Protein AF-A0A4R1JLU0-F1 (afdb_monomer)

Mean predicted aligned error: 14.7 Å

Secondary structure (DSSP, 8-state):
--HHHHHHHTT--HHHHHHHTTS-HHHHHHHHHHS---HHHHHHHHHHTT--TT-PPPHHHHHHHHHHHHHHHHHHHHHHHHHHHHHHHHHHHHHHHHHHHHHHHHH--

Radius of gyration: 28.86 Å; Cα contacts (8 Å, |Δi|>4): 37; chains: 1; bounding box: 36×49×81 Å

pLDDT: mean 78.25, std 14.95, range [47.25, 97.69]

Organism: NCBI:txid412034

Nearest PDB structures (foldseek):
  2cro-assembly1_A  TM=7.682E-01  e=1.406E-01  Phage 434
  4pu8-assembly1_B  TM=7.325E-01  e=1.706E-01  Shewanella oneidensis MR-1
  1pra-assembly1_A  TM=7.452E-01  e=1.600E-01  Phage 434
  4pu8-assembly1_A  TM=7.248E-01  e=1.941E-01  Shewanella oneidensis MR-1
  4iwr-assembly1_B  TM=8.009E-01  e=3.049E-01  Enterobacter sp. RFL1396

Foldseek 3Di:
DQLVVVCVVVVHDLVNLCVLLVHDSVLSVVCNVVVDDDPVSVVSSCVSVVPDPPNDDDCVVVVVVVVVVVVVVVVVVVVVVVVVVVVVVVVVVVVVVVVVVVVVVVVVD

Structure (mmCIF, N/CA/C/O backbone):
data_AF-A0A4R1JLU0-F1
#
_entry.id   AF-A0A4R1JLU0-F1
#
loop_
_atom_site.group_PDB
_atom_site.id
_atom_site.type_symbol
_atom_site.label_atom_id
_atom_site.label_alt_id
_atom_site.label_comp_id
_atom_site.label_asym_id
_atom_site.label_entity_id
_atom_site.label_seq_id
_atom_site.pdbx_PDB_ins_code
_atom_site.Cartn_x
_atom_site.Cartn_y
_atom_site.Cartn_z
_atom_site.occupancy
_atom_site.B_iso_or_equiv
_atom_site.auth_seq_id
_atom_site.auth_comp_id
_atom_site.auth_asym_id
_atom_site.auth_atom_id
_atom_site.pdbx_PDB_model_num
ATOM 1 N N . MET A 1 1 ? 5.660 -8.783 -6.389 1.00 56.12 1 MET A N 1
ATOM 2 C CA . MET A 1 1 ? 5.792 -8.322 -7.789 1.00 56.12 1 MET A CA 1
ATOM 3 C C . MET A 1 1 ? 4.390 -8.234 -8.381 1.00 56.12 1 MET A C 1
ATOM 5 O O . MET A 1 1 ? 3.780 -9.273 -8.593 1.00 56.12 1 MET A O 1
ATOM 9 N N . ASP A 1 2 ? 3.845 -7.035 -8.613 1.00 65.00 2 ASP A N 1
ATOM 10 C CA . ASP A 1 2 ? 2.505 -6.893 -9.205 1.00 65.00 2 ASP A CA 1
ATOM 11 C C . ASP A 1 2 ? 2.507 -7.253 -10.697 1.00 65.00 2 ASP A C 1
ATOM 13 O O . ASP A 1 2 ? 2.890 -6.465 -11.566 1.00 65.00 2 ASP A O 1
ATOM 17 N N . PHE A 1 3 ? 2.052 -8.466 -11.005 1.00 71.50 3 PHE A N 1
ATOM 18 C CA . PHE A 1 3 ? 2.028 -9.030 -12.356 1.00 71.50 3 PHE A CA 1
ATOM 19 C C . PHE A 1 3 ? 1.223 -8.184 -13.360 1.00 71.50 3 PHE A C 1
ATOM 21 O O . PHE A 1 3 ? 1.602 -8.039 -14.525 1.00 71.50 3 PHE A O 1
ATOM 28 N N . ARG A 1 4 ? 0.131 -7.563 -12.895 1.00 77.69 4 ARG A N 1
ATOM 29 C CA . ARG A 1 4 ? -0.735 -6.692 -13.705 1.00 77.69 4 ARG A CA 1
ATOM 30 C C . ARG A 1 4 ? 0.008 -5.457 -14.216 1.00 77.69 4 ARG A C 1
ATOM 32 O O . ARG A 1 4 ? -0.104 -5.123 -15.394 1.00 77.69 4 ARG A O 1
ATOM 39 N N . ALA A 1 5 ? 0.747 -4.793 -13.333 1.00 72.62 5 ALA A N 1
ATOM 40 C CA . ALA A 1 5 ? 1.517 -3.592 -13.639 1.00 72.62 5 ALA A CA 1
ATOM 41 C C . ALA A 1 5 ? 2.619 -3.879 -14.665 1.00 72.62 5 ALA A C 1
ATOM 43 O O . ALA A 1 5 ? 2.731 -3.192 -15.680 1.00 72.62 5 ALA A O 1
ATOM 44 N N . TRP A 1 6 ? 3.370 -4.957 -14.439 1.00 75.69 6 TRP A N 1
ATOM 45 C CA . TRP A 1 6 ? 4.408 -5.418 -15.354 1.00 75.69 6 TRP A CA 1
ATOM 46 C C . TRP A 1 6 ? 3.849 -5.722 -16.757 1.00 75.69 6 TRP A C 1
ATOM 48 O O . TRP A 1 6 ? 4.407 -5.272 -17.761 1.00 75.69 6 TRP A O 1
ATOM 58 N N . ARG A 1 7 ? 2.699 -6.409 -16.840 1.00 81.06 7 ARG A N 1
ATOM 59 C CA . ARG A 1 7 ? 2.047 -6.723 -18.120 1.00 81.06 7 ARG A CA 1
ATOM 60 C C . ARG A 1 7 ? 1.649 -5.456 -18.882 1.00 81.06 7 ARG A C 1
ATOM 62 O O . ARG A 1 7 ? 1.864 -5.385 -20.091 1.00 81.06 7 ARG A O 1
ATOM 69 N N . ILE A 1 8 ? 1.049 -4.487 -18.186 1.00 79.81 8 ILE A N 1
ATOM 70 C CA . ILE A 1 8 ? 0.622 -3.209 -18.778 1.00 79.81 8 ILE A CA 1
ATOM 71 C C . ILE A 1 8 ? 1.832 -2.455 -19.326 1.00 79.81 8 ILE A C 1
ATOM 73 O O . ILE A 1 8 ? 1.797 -2.011 -20.468 1.00 79.81 8 ILE A O 1
ATOM 77 N N . TYR A 1 9 ? 2.914 -2.376 -18.552 1.00 76.56 9 TYR A N 1
ATOM 78 C CA . TYR A 1 9 ? 4.136 -1.693 -18.967 1.00 76.56 9 TYR A CA 1
ATOM 79 C C . TYR A 1 9 ? 4.750 -2.28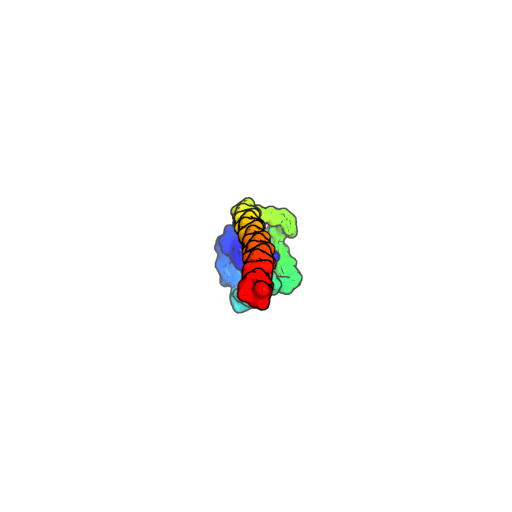8 -20.241 1.00 76.56 9 TYR A C 1
ATOM 81 O O . TYR A 1 9 ? 5.172 -1.562 -21.134 1.00 76.56 9 TYR A O 1
ATOM 89 N N . ARG A 1 10 ? 4.764 -3.618 -20.355 1.00 75.56 10 ARG A N 1
ATOM 90 C CA . ARG A 1 10 ? 5.270 -4.313 -21.545 1.00 75.56 10 ARG A CA 1
ATOM 91 C C . ARG A 1 10 ? 4.309 -4.275 -22.741 1.00 75.56 10 ARG A C 1
ATOM 93 O O . ARG A 1 10 ? 4.634 -4.838 -23.779 1.00 75.56 10 ARG A O 1
ATOM 100 N N . GLY A 1 11 ? 3.129 -3.668 -22.603 1.00 79.62 11 GLY A N 1
ATOM 101 C CA . GLY A 1 11 ? 2.143 -3.573 -23.681 1.00 79.62 11 GLY A CA 1
ATOM 102 C C . GLY A 1 11 ? 1.473 -4.902 -24.044 1.00 79.62 11 GLY A C 1
ATOM 103 O O . GLY A 1 11 ? 0.785 -4.984 -25.058 1.00 79.62 11 GLY A O 1
ATOM 104 N N . TYR A 1 12 ? 1.628 -5.952 -23.231 1.00 83.88 12 TYR A N 1
ATOM 105 C CA . TYR A 1 12 ? 1.022 -7.247 -23.530 1.00 83.88 12 TYR A CA 1
ATOM 106 C C . TYR A 1 12 ? -0.446 -7.278 -23.121 1.00 83.88 12 TYR A C 1
ATOM 108 O O . TYR A 1 12 ? -0.819 -7.003 -21.979 1.00 83.88 12 TYR A O 1
ATOM 116 N N . THR A 1 13 ? -1.318 -7.717 -24.018 1.00 87.81 13 THR A N 1
ATOM 117 C CA . THR A 1 13 ? -2.687 -8.080 -23.644 1.00 87.81 13 THR A CA 1
ATOM 118 C C . THR A 1 13 ? -2.698 -9.402 -22.872 1.00 87.81 13 THR A C 1
ATOM 120 O O . THR A 1 13 ? -1.818 -10.250 -23.025 1.00 87.81 13 THR A O 1
ATOM 123 N N . LYS A 1 14 ? -3.736 -9.637 -22.057 1.00 87.88 14 LYS A N 1
ATOM 124 C CA . LYS A 1 14 ? -3.894 -10.917 -21.335 1.00 87.88 14 LYS A CA 1
ATOM 125 C C . LYS A 1 14 ? -3.956 -12.117 -22.286 1.00 87.88 14 LYS A C 1
ATOM 127 O O . LYS A 1 14 ? -3.516 -13.198 -21.918 1.00 87.88 14 LYS A O 1
ATOM 132 N N . ARG A 1 15 ? -4.505 -11.924 -23.494 1.00 88.06 15 ARG A N 1
ATOM 133 C CA . ARG A 1 15 ? -4.587 -12.944 -24.553 1.00 88.06 15 ARG A CA 1
ATOM 134 C C . ARG A 1 15 ? -3.216 -13.276 -25.127 1.00 88.06 15 ARG A C 1
ATOM 136 O O . ARG A 1 15 ? -2.886 -14.450 -25.204 1.00 88.06 15 ARG A O 1
ATOM 143 N N . GLN A 1 16 ? -2.418 -12.263 -25.461 1.00 86.94 16 GLN A N 1
ATOM 144 C CA . GLN A 1 16 ? -1.049 -12.469 -25.944 1.00 86.94 16 GLN A CA 1
ATOM 145 C C . GLN A 1 16 ? -0.196 -13.181 -24.896 1.00 86.94 16 GLN A C 1
ATOM 147 O O . GLN A 1 16 ? 0.490 -14.141 -25.219 1.00 86.94 16 GLN A O 1
ATOM 152 N N . LEU A 1 17 ? -0.303 -12.773 -23.630 1.00 82.19 17 LEU A N 1
ATOM 153 C CA . LEU A 1 17 ? 0.443 -13.411 -22.550 1.00 82.19 17 LEU A CA 1
ATOM 154 C C . LEU A 1 17 ? 0.004 -14.865 -22.323 1.00 82.19 17 LEU A C 1
ATOM 156 O O . LEU A 1 17 ? 0.833 -15.752 -22.180 1.00 82.19 17 LEU A O 1
ATOM 160 N N . ALA A 1 18 ? -1.305 -15.120 -22.343 1.00 85.88 18 ALA A N 1
ATOM 161 C CA . ALA A 1 18 ? -1.862 -16.466 -22.247 1.00 85.88 18 ALA A CA 1
ATOM 162 C C . ALA A 1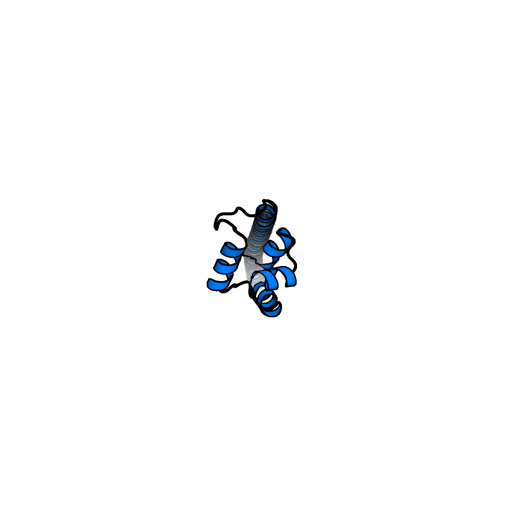 18 ? -1.374 -17.369 -23.392 1.00 85.88 18 ALA A C 1
ATOM 164 O O . ALA A 1 18 ? -0.976 -18.505 -23.147 1.00 85.88 18 ALA A O 1
ATOM 165 N N . HIS A 1 19 ? -1.339 -16.840 -24.618 1.00 85.38 19 HIS A N 1
ATOM 166 C CA . HIS A 1 19 ? -0.823 -17.541 -25.790 1.00 85.38 19 HIS A CA 1
ATOM 167 C C . HIS A 1 19 ? 0.674 -17.853 -25.659 1.00 85.38 19 HIS A C 1
ATOM 169 O O . HIS A 1 19 ? 1.073 -19.004 -25.813 1.00 85.38 19 HIS A O 1
ATOM 175 N N . LEU A 1 20 ? 1.492 -16.855 -25.306 1.00 80.06 20 LEU A N 1
ATOM 176 C CA . LEU A 1 20 ? 2.936 -17.018 -25.111 1.00 80.06 20 LEU A CA 1
ATOM 177 C C . LEU A 1 20 ? 3.248 -18.050 -24.025 1.00 80.06 20 LEU A C 1
ATOM 179 O O . LEU A 1 20 ? 4.102 -18.907 -24.216 1.00 80.06 20 LEU A O 1
ATOM 183 N N . CYS A 1 21 ? 2.517 -18.014 -22.913 1.00 77.25 21 CYS A N 1
ATOM 184 C CA . CYS A 1 21 ? 2.723 -18.923 -21.789 1.00 77.25 21 CYS A CA 1
ATOM 185 C C . CYS A 1 21 ? 1.994 -20.266 -21.934 1.00 77.25 21 CYS A C 1
ATOM 187 O O . CYS A 1 21 ? 2.084 -21.087 -21.025 1.00 77.25 21 CYS A O 1
ATOM 189 N N . LYS A 1 22 ? 1.270 -20.493 -23.041 1.00 83.00 22 LYS A N 1
ATOM 190 C CA . LYS A 1 22 ? 0.447 -21.692 -23.285 1.00 83.00 22 LYS A CA 1
ATOM 191 C C . LYS A 1 22 ? -0.521 -22.005 -22.133 1.00 83.00 22 LYS A C 1
ATOM 193 O O . LYS A 1 22 ? -0.701 -23.156 -21.745 1.00 83.00 22 LYS A O 1
ATOM 198 N N . VAL A 1 23 ? -1.157 -20.972 -21.582 1.00 84.06 23 VAL A N 1
ATOM 199 C CA . VAL A 1 23 ? -2.160 -21.085 -20.509 1.00 84.06 23 VAL A CA 1
ATOM 200 C C . VAL A 1 23 ? -3.464 -20.405 -20.899 1.00 84.06 23 VAL A C 1
ATOM 202 O O . VAL A 1 23 ? -3.540 -19.649 -21.863 1.00 84.06 23 VAL A O 1
ATOM 205 N N . SER A 1 24 ? -4.524 -20.635 -20.125 1.00 87.62 24 SER A N 1
ATOM 206 C CA . SER A 1 24 ? -5.786 -19.931 -20.341 1.00 87.62 24 SER A CA 1
ATOM 207 C C . SER A 1 24 ? -5.697 -18.459 -19.917 1.00 87.62 24 SER A C 1
ATOM 209 O O . SER A 1 24 ? -5.028 -18.088 -18.950 1.00 87.62 24 SER A O 1
ATOM 211 N N . THR A 1 25 ? -6.466 -17.595 -20.581 1.00 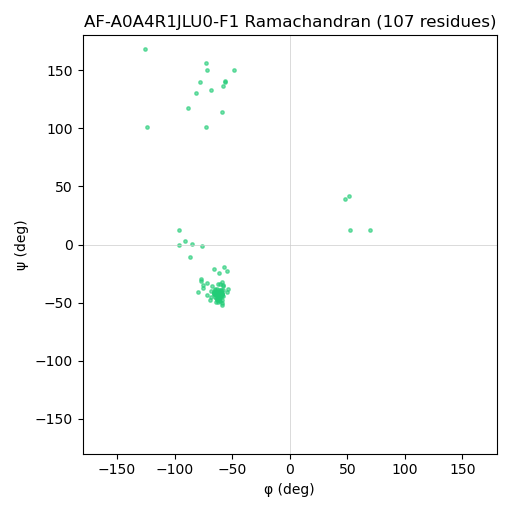87.31 25 THR A N 1
ATOM 212 C CA . THR A 1 25 ? -6.615 -16.186 -20.166 1.00 87.31 25 THR A CA 1
ATOM 213 C C . THR A 1 25 ? -7.225 -16.035 -18.770 1.00 87.31 25 THR A C 1
ATOM 215 O O . THR A 1 25 ? -6.989 -15.025 -18.102 1.00 87.31 25 THR A O 1
ATOM 218 N N . ARG A 1 26 ? -7.991 -17.036 -18.310 1.00 85.94 26 ARG A N 1
ATOM 219 C CA . ARG A 1 26 ? -8.504 -17.120 -16.936 1.00 85.94 26 ARG A CA 1
ATOM 220 C C . ARG A 1 26 ? -7.360 -17.300 -15.936 1.00 85.94 26 ARG A C 1
ATOM 222 O O . ARG A 1 26 ? -7.366 -16.616 -14.923 1.00 85.94 26 ARG A O 1
ATOM 229 N N . CYS A 1 27 ? -6.359 -18.124 -16.250 1.00 79.25 27 CYS A N 1
ATOM 230 C CA . CYS A 1 27 ? -5.167 -18.289 -15.416 1.00 79.25 27 CYS A CA 1
ATOM 231 C C . CYS A 1 27 ? -4.429 -16.951 -15.239 1.00 79.25 27 CYS A C 1
ATOM 233 O O . CYS A 1 27 ? -4.253 -16.501 -14.111 1.00 79.25 27 CYS A O 1
ATOM 235 N N . ILE A 1 28 ? -4.148 -16.239 -16.340 1.00 83.31 28 ILE A N 1
ATOM 236 C CA . ILE A 1 28 ? -3.543 -14.888 -16.324 1.00 83.31 28 ILE A CA 1
ATOM 237 C C . ILE A 1 28 ? -4.347 -13.907 -15.457 1.00 83.31 28 ILE A C 1
ATOM 239 O O . ILE A 1 28 ? -3.775 -13.124 -14.704 1.00 83.31 28 ILE A O 1
ATOM 243 N N . ARG A 1 29 ? -5.683 -13.960 -15.526 1.00 85.31 29 ARG A N 1
ATOM 244 C CA . ARG A 1 29 ? -6.567 -13.115 -14.712 1.00 85.31 29 ARG A CA 1
ATOM 245 C C . ARG A 1 29 ? -6.513 -13.465 -13.222 1.00 85.31 29 ARG A C 1
ATOM 247 O O . ARG A 1 29 ? -6.533 -12.548 -12.407 1.00 85.31 29 ARG A O 1
ATOM 254 N N . ASN A 1 30 ? -6.453 -14.749 -12.876 1.00 82.00 30 ASN A N 1
ATOM 255 C CA . ASN A 1 30 ? -6.347 -15.191 -11.486 1.00 82.00 30 ASN A CA 1
ATOM 256 C C . ASN A 1 30 ? -5.013 -14.749 -10.877 1.00 82.00 30 ASN A C 1
ATOM 258 O O . ASN A 1 30 ? -5.007 -14.204 -9.783 1.00 82.00 30 ASN A O 1
ATOM 262 N N . ILE A 1 31 ? -3.917 -14.837 -11.632 1.00 77.62 31 ILE A N 1
ATOM 263 C CA . ILE A 1 31 ? -2.594 -14.369 -11.191 1.00 77.62 31 ILE A CA 1
ATOM 264 C C . ILE A 1 31 ? -2.582 -12.857 -10.943 1.00 77.62 31 ILE A C 1
ATOM 266 O O . ILE A 1 31 ? -2.045 -12.394 -9.941 1.00 77.62 31 ILE A O 1
ATOM 270 N N . GLU A 1 32 ? -3.201 -12.070 -11.833 1.00 77.69 32 GLU A N 1
ATOM 271 C CA . GLU A 1 32 ? -3.356 -10.627 -11.611 1.00 77.69 32 GLU A CA 1
ATOM 272 C C . GLU A 1 32 ? -4.194 -10.309 -10.364 1.00 77.69 32 GLU A C 1
ATOM 274 O O . GLU A 1 32 ? -3.952 -9.287 -9.726 1.00 77.69 32 GLU A O 1
ATOM 279 N N . LYS A 1 33 ? -5.194 -11.142 -10.047 1.00 79.25 33 LYS A N 1
ATOM 280 C CA . LYS A 1 33 ? -6.116 -10.934 -8.923 1.00 79.25 33 LYS A CA 1
ATOM 281 C C . LYS A 1 33 ? -5.501 -11.347 -7.587 1.00 79.25 33 LYS A C 1
ATOM 283 O O . LYS A 1 33 ? -5.693 -10.658 -6.596 1.00 79.25 33 LYS A O 1
ATOM 288 N N . GLU A 1 34 ? -4.786 -12.463 -7.566 1.00 74.50 34 GLU A N 1
ATOM 289 C CA . GLU A 1 34 ? -4.211 -13.048 -6.352 1.00 74.50 34 GLU A CA 1
ATOM 290 C C . GLU A 1 34 ? -2.830 -12.475 -6.019 1.00 74.50 34 GLU A C 1
ATOM 292 O O . GLU A 1 34 ? -2.304 -12.751 -4.945 1.00 74.50 34 GLU A O 1
ATOM 297 N N . GLN A 1 35 ? -2.222 -11.705 -6.936 1.00 63.50 35 GLN A N 1
ATOM 298 C CA . GLN A 1 35 ? -0.857 -11.160 -6.826 1.00 63.50 35 GLN A CA 1
ATOM 299 C C . GLN A 1 35 ? 0.219 -12.220 -6.506 1.00 63.50 35 GLN A C 1
ATOM 301 O O . GLN A 1 35 ? 1.364 -11.890 -6.193 1.00 63.50 35 GLN A O 1
ATOM 306 N N . LYS A 1 36 ? -0.132 -13.504 -6.626 1.00 60.12 36 LYS A N 1
ATOM 307 C CA . LYS A 1 36 ? 0.718 -14.670 -6.418 1.00 60.12 36 LYS A CA 1
ATOM 308 C C . LYS A 1 36 ? 0.674 -15.503 -7.689 1.00 60.12 36 LYS A C 1
ATOM 310 O O . LYS A 1 36 ? -0.287 -16.214 -7.960 1.00 60.12 36 LYS A O 1
ATOM 315 N N . ALA A 1 37 ? 1.718 -15.386 -8.499 1.00 59.41 37 ALA A N 1
ATOM 316 C CA . ALA A 1 37 ? 1.981 -16.371 -9.534 1.00 59.41 37 ALA A CA 1
ATOM 317 C C . ALA A 1 37 ? 2.612 -17.603 -8.871 1.00 59.41 37 ALA A C 1
ATOM 319 O O . ALA A 1 37 ? 3.461 -17.464 -7.991 1.00 59.41 37 ALA A O 1
ATOM 320 N N . SER A 1 38 ? 2.226 -18.808 -9.299 1.00 60.72 38 SER A N 1
ATOM 321 C CA . SER A 1 38 ? 3.008 -20.004 -8.969 1.00 60.72 38 SER A CA 1
ATOM 322 C C . SER A 1 38 ? 4.449 -19.812 -9.463 1.00 60.72 38 SER A C 1
ATOM 324 O O . SER A 1 38 ? 4.665 -19.254 -10.548 1.00 60.72 38 SER A O 1
ATOM 326 N N . ALA A 1 39 ? 5.432 -20.256 -8.676 1.00 59.12 39 ALA A N 1
ATOM 327 C CA . ALA A 1 39 ? 6.850 -20.133 -9.013 1.00 59.12 39 ALA A CA 1
ATOM 328 C C . ALA A 1 39 ? 7.154 -20.715 -10.408 1.00 59.12 39 ALA A C 1
ATOM 330 O O . ALA A 1 39 ? 7.856 -20.088 -11.193 1.00 59.12 39 ALA A O 1
ATOM 331 N N . ASP A 1 40 ? 6.513 -21.831 -10.771 1.00 63.94 40 ASP A N 1
ATOM 332 C CA . ASP A 1 40 ? 6.666 -22.489 -12.077 1.00 63.94 40 ASP A CA 1
ATOM 333 C C . ASP A 1 40 ? 6.205 -21.611 -13.258 1.00 63.94 40 ASP A C 1
ATOM 335 O O . ASP A 1 40 ? 6.844 -21.547 -14.310 1.00 63.94 40 ASP A O 1
ATOM 339 N N . LEU A 1 41 ? 5.116 -20.860 -13.080 1.00 64.38 41 LEU A N 1
ATOM 340 C CA . LEU A 1 41 ? 4.596 -19.986 -14.129 1.00 64.38 41 LEU A CA 1
ATOM 341 C C . LEU A 1 41 ? 5.445 -18.725 -14.285 1.00 64.38 41 LEU A C 1
ATOM 343 O O . LEU A 1 41 ? 5.673 -18.252 -15.396 1.00 64.38 41 LEU A O 1
ATOM 347 N N . THR A 1 42 ? 5.931 -18.212 -13.162 1.00 64.06 42 THR A N 1
ATOM 348 C CA . THR A 1 42 ? 6.860 -17.087 -13.112 1.00 64.06 42 THR A CA 1
ATOM 349 C C . THR A 1 42 ? 8.124 -17.437 -13.896 1.00 64.06 42 THR A C 1
ATOM 351 O O . THR A 1 42 ? 8.464 -16.741 -14.849 1.00 64.06 42 THR A O 1
ATOM 354 N N . THR A 1 43 ? 8.740 -18.585 -13.608 1.00 63.34 43 THR A N 1
ATOM 355 C CA . THR A 1 43 ? 9.922 -19.094 -14.322 1.00 63.34 43 THR A CA 1
ATOM 356 C C . THR A 1 43 ? 9.662 -19.297 -15.817 1.00 63.34 43 THR A C 1
ATOM 358 O O . THR A 1 43 ? 10.469 -18.872 -16.644 1.00 63.34 43 THR A O 1
ATOM 361 N N . LYS A 1 44 ? 8.503 -19.856 -16.198 1.00 65.12 44 LYS A N 1
ATOM 362 C CA . LYS A 1 44 ? 8.108 -19.983 -17.613 1.00 65.12 44 LYS A CA 1
ATOM 363 C C . LYS A 1 44 ? 7.987 -18.623 -18.299 1.00 65.12 44 LYS A C 1
ATOM 365 O O . LYS A 1 44 ? 8.533 -18.449 -19.382 1.00 65.12 44 LYS A O 1
ATOM 370 N N . LEU A 1 45 ? 7.351 -17.642 -17.662 1.00 66.69 45 LEU A N 1
ATOM 371 C CA . LEU A 1 45 ? 7.250 -16.270 -18.170 1.00 66.69 45 LEU A CA 1
ATOM 372 C C . LEU A 1 45 ? 8.622 -15.628 -18.381 1.00 66.69 45 LEU A C 1
ATOM 374 O O . LEU A 1 45 ? 8.869 -15.084 -19.453 1.00 66.69 45 LEU A O 1
ATOM 378 N N . TYR A 1 46 ? 9.517 -15.729 -17.397 1.00 63.78 46 TYR A N 1
ATOM 379 C CA . TYR A 1 46 ? 10.875 -15.190 -17.499 1.00 63.78 46 TYR A CA 1
ATOM 380 C C . TYR A 1 46 ? 11.681 -15.862 -18.618 1.00 63.78 46 TYR A C 1
ATOM 382 O O . TYR A 1 46 ? 12.346 -15.166 -19.385 1.00 63.78 46 TYR A O 1
ATOM 390 N N . SER A 1 47 ? 11.558 -17.186 -18.770 1.00 66.12 47 SER A N 1
ATOM 391 C CA . SER A 1 47 ? 12.255 -17.945 -19.819 1.00 66.12 47 SER A CA 1
ATOM 392 C C . SER A 1 47 ? 11.754 -17.627 -21.234 1.00 66.12 47 SER A C 1
ATOM 394 O O . SER A 1 47 ? 12.558 -17.384 -22.129 1.00 66.12 47 SER A O 1
ATOM 396 N N . ILE A 1 48 ? 10.433 -17.557 -21.434 1.00 66.12 48 ILE A N 1
ATOM 397 C CA . ILE A 1 48 ? 9.805 -17.333 -22.747 1.00 66.12 48 ILE A CA 1
ATOM 398 C C . ILE A 1 48 ? 10.010 -15.893 -23.216 1.00 66.12 48 ILE A C 1
ATOM 400 O O . ILE A 1 48 ? 10.134 -15.635 -24.409 1.00 66.12 48 ILE A O 1
ATOM 404 N N . LEU A 1 49 ? 10.040 -14.948 -22.280 1.00 64.88 49 LEU A N 1
ATOM 405 C CA . LEU A 1 49 ? 10.209 -13.532 -22.586 1.00 64.88 49 LEU A CA 1
ATOM 406 C C . LEU A 1 49 ? 11.680 -13.094 -22.576 1.00 64.88 49 LEU A C 1
ATOM 408 O O . LEU A 1 49 ? 11.942 -11.903 -22.742 1.00 64.88 49 LEU A O 1
ATOM 412 N N . SER A 1 50 ? 12.615 -14.031 -22.359 1.00 61.28 50 SER A N 1
ATOM 413 C CA . SER A 1 50 ? 14.060 -13.779 -22.241 1.00 61.28 50 SER A CA 1
ATOM 414 C C . SER A 1 50 ? 14.374 -12.614 -21.296 1.00 61.28 50 SER A C 1
ATOM 416 O O . SER A 1 50 ? 15.225 -11.771 -21.569 1.00 61.28 50 SER A O 1
ATOM 418 N N . ILE A 1 51 ? 13.633 -12.528 -20.190 1.00 57.41 51 ILE A N 1
ATOM 419 C CA . ILE A 1 51 ? 13.795 -11.454 -19.215 1.00 57.41 51 ILE A CA 1
ATOM 420 C C . ILE A 1 51 ? 14.862 -11.917 -18.228 1.00 57.41 51 ILE A C 1
ATOM 422 O O . ILE A 1 51 ? 14.627 -12.916 -17.543 1.00 57.41 51 ILE A O 1
ATOM 426 N N . PRO A 1 52 ? 16.011 -11.224 -18.113 1.00 51.94 52 PRO A N 1
ATOM 427 C CA . PRO A 1 52 ? 16.947 -11.530 -17.048 1.00 51.94 52 PRO A CA 1
ATOM 428 C C . PRO A 1 52 ? 16.217 -11.361 -15.708 1.00 51.94 52 PRO A C 1
ATOM 430 O O . PRO A 1 52 ? 15.469 -10.390 -15.556 1.00 51.94 52 PRO A O 1
ATOM 433 N N . PRO A 1 53 ? 16.389 -12.282 -14.746 1.00 51.66 53 PRO A N 1
ATOM 434 C CA . PRO A 1 53 ? 15.718 -12.214 -13.443 1.00 51.66 53 PRO A CA 1
ATOM 435 C C . PRO A 1 53 ? 15.970 -10.878 -12.721 1.00 51.66 53 PRO A C 1
ATOM 437 O O . PRO A 1 53 ? 15.121 -10.427 -11.956 1.00 51.66 53 PRO A O 1
ATOM 440 N N . ASP A 1 54 ? 17.065 -10.198 -13.075 1.00 54.56 54 ASP A N 1
ATOM 441 C CA . ASP A 1 54 ? 17.473 -8.886 -12.571 1.00 54.56 54 ASP A CA 1
ATOM 442 C C . ASP A 1 54 ? 17.070 -7.697 -13.465 1.00 54.56 54 ASP A C 1
ATOM 444 O O . ASP A 1 54 ? 17.565 -6.586 -13.277 1.00 54.56 54 ASP A O 1
ATOM 448 N N . SER A 1 55 ? 16.192 -7.886 -14.461 1.00 52.50 55 SER A N 1
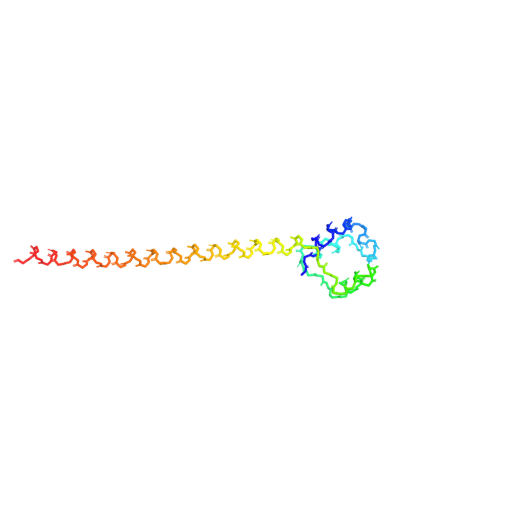ATOM 449 C CA . SER A 1 55 ? 15.751 -6.800 -15.348 1.00 52.50 55 SER A CA 1
ATOM 450 C C . SER A 1 55 ? 15.105 -5.678 -14.521 1.00 52.50 55 SER A C 1
ATOM 452 O O . SER A 1 55 ? 14.046 -5.895 -13.918 1.00 52.50 55 SER A O 1
ATOM 454 N N . PRO A 1 56 ? 15.713 -4.476 -14.467 1.00 49.75 56 PRO A N 1
ATOM 455 C CA . PRO A 1 56 ? 15.230 -3.420 -13.602 1.00 49.75 56 PRO A CA 1
ATOM 456 C C . PRO A 1 56 ? 13.879 -2.920 -14.108 1.00 49.75 56 PRO A C 1
ATOM 458 O O . PRO A 1 56 ? 13.677 -2.655 -15.294 1.00 49.75 56 PRO A O 1
ATOM 461 N N . TYR A 1 57 ? 12.947 -2.788 -13.171 1.00 54.81 57 TYR A N 1
ATOM 462 C CA . TYR A 1 57 ? 11.674 -2.113 -13.377 1.00 54.81 57 TYR A CA 1
ATOM 463 C C . TYR A 1 57 ? 11.864 -0.742 -14.046 1.00 54.81 57 TYR A C 1
ATOM 465 O O . TYR A 1 57 ? 12.854 -0.059 -13.766 1.00 54.81 57 TYR A O 1
ATOM 473 N N . PRO A 1 58 ? 10.890 -0.263 -14.841 1.00 50.72 58 PRO A N 1
ATOM 474 C CA . PRO A 1 58 ? 10.881 1.134 -15.243 1.00 50.72 58 PRO A CA 1
ATOM 475 C C . PRO A 1 58 ? 10.902 2.049 -14.008 1.00 50.72 58 PRO A C 1
ATOM 477 O O . PRO A 1 58 ? 10.186 1.788 -13.033 1.00 50.72 58 PRO A O 1
ATOM 480 N N . PRO A 1 59 ? 11.659 3.159 -14.049 1.00 52.59 59 PRO A N 1
ATOM 481 C CA . PRO A 1 59 ? 11.821 4.076 -12.916 1.00 52.59 59 PRO A CA 1
ATOM 482 C C . PRO A 1 59 ? 10.495 4.656 -12.388 1.00 52.59 59 PRO A C 1
ATOM 484 O O . PRO A 1 59 ? 10.427 5.077 -11.235 1.00 52.59 59 PRO A O 1
ATOM 487 N N . ALA A 1 60 ? 9.421 4.616 -13.184 1.00 47.25 60 ALA A N 1
ATOM 488 C CA . ALA A 1 60 ? 8.089 5.097 -12.816 1.00 47.25 60 ALA A CA 1
ATOM 489 C C . ALA A 1 60 ? 7.500 4.420 -11.558 1.00 47.25 60 ALA A C 1
ATOM 491 O O . ALA A 1 60 ? 6.885 5.099 -10.740 1.00 47.25 60 ALA A O 1
ATOM 492 N N . PHE A 1 61 ? 7.762 3.126 -11.328 1.00 50.97 61 PHE A N 1
ATOM 493 C CA . PHE A 1 61 ? 7.253 2.412 -10.144 1.00 50.97 61 PHE A CA 1
ATOM 494 C C . PHE A 1 61 ? 8.028 2.724 -8.865 1.00 50.97 61 PHE A C 1
ATOM 496 O O . PHE A 1 61 ? 7.435 2.772 -7.788 1.00 50.97 61 PHE A O 1
ATOM 503 N N . ARG A 1 62 ? 9.338 3.003 -8.968 1.00 55.91 62 ARG A N 1
ATOM 504 C CA . ARG A 1 62 ? 10.105 3.512 -7.818 1.00 55.91 62 ARG A CA 1
ATOM 505 C C . ARG A 1 62 ? 9.527 4.838 -7.338 1.00 55.91 62 ARG A C 1
ATOM 507 O O . ARG A 1 62 ? 9.500 5.076 -6.139 1.00 55.91 62 ARG A O 1
ATOM 514 N N . ASN A 1 63 ? 9.017 5.660 -8.251 1.00 54.91 63 ASN A N 1
ATOM 515 C CA . ASN A 1 63 ? 8.404 6.939 -7.907 1.00 54.91 63 ASN A CA 1
ATOM 516 C C . ASN A 1 63 ? 7.005 6.779 -7.300 1.00 54.91 63 ASN A C 1
ATOM 518 O O . ASN A 1 63 ? 6.671 7.527 -6.387 1.00 54.91 63 ASN A O 1
ATOM 522 N N . GLU A 1 64 ? 6.213 5.797 -7.736 1.00 56.56 64 GLU A N 1
ATOM 523 C CA . GLU A 1 64 ? 4.908 5.505 -7.124 1.00 56.56 64 GLU A CA 1
ATOM 524 C C . GLU A 1 64 ? 5.037 4.852 -5.745 1.00 56.56 64 GLU A C 1
ATOM 526 O O . GLU A 1 64 ? 4.364 5.285 -4.814 1.00 56.56 64 GLU A O 1
ATOM 531 N N . GLN A 1 65 ? 5.944 3.886 -5.564 1.00 62.44 65 GLN A N 1
ATOM 532 C CA . GLN A 1 65 ? 6.227 3.323 -4.238 1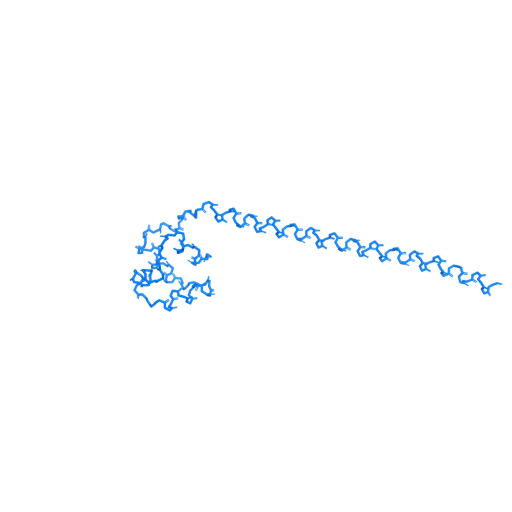.00 62.44 65 GLN A CA 1
ATOM 533 C C . GLN A 1 65 ? 6.848 4.352 -3.294 1.00 62.44 65 GLN A C 1
ATOM 535 O O . GLN A 1 65 ? 6.503 4.382 -2.115 1.00 62.44 65 GLN A O 1
ATOM 540 N N . LYS A 1 66 ? 7.738 5.219 -3.793 1.00 69.69 66 LYS A N 1
ATOM 541 C CA . LYS A 1 66 ? 8.294 6.318 -2.998 1.00 69.69 66 LYS A CA 1
ATOM 542 C C . LYS A 1 66 ? 7.199 7.304 -2.595 1.00 69.69 66 LYS A C 1
ATOM 544 O O . LYS A 1 66 ? 7.072 7.582 -1.413 1.00 69.69 66 LYS A O 1
ATOM 549 N N . ARG A 1 67 ? 6.331 7.709 -3.531 1.00 65.38 67 ARG A N 1
ATOM 550 C CA . ARG A 1 67 ? 5.157 8.543 -3.225 1.00 65.38 67 ARG A CA 1
ATOM 551 C C . ARG A 1 67 ? 4.223 7.888 -2.217 1.00 65.38 67 ARG A C 1
ATOM 553 O O . ARG A 1 67 ? 3.765 8.573 -1.315 1.00 65.38 67 ARG A O 1
ATOM 560 N N . GLN A 1 68 ? 3.943 6.591 -2.342 1.00 72.12 68 GLN A N 1
ATOM 561 C CA . GLN A 1 68 ? 3.122 5.888 -1.359 1.00 72.12 68 GLN A CA 1
ATOM 562 C C . GLN A 1 6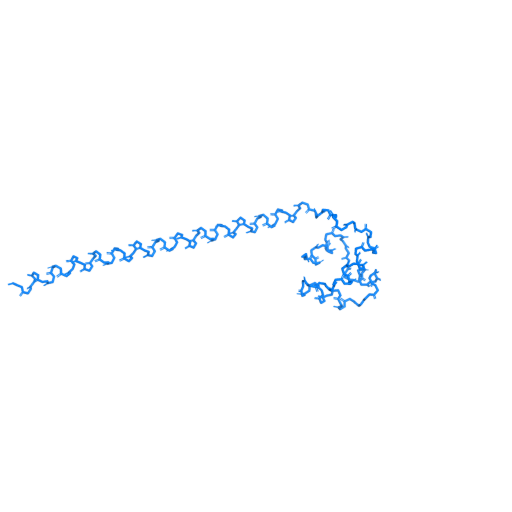8 ? 3.789 5.899 0.013 1.00 72.12 68 GLN A C 1
ATOM 564 O O . GLN A 1 68 ? 3.144 6.331 0.953 1.00 72.12 68 GLN A O 1
ATOM 569 N N . ASN A 1 69 ? 5.072 5.541 0.122 1.00 76.88 69 ASN A N 1
ATOM 570 C CA . ASN A 1 69 ? 5.813 5.610 1.386 1.00 76.88 69 ASN A CA 1
ATOM 571 C C . ASN A 1 69 ? 5.837 7.018 1.993 1.00 76.88 69 ASN A C 1
ATOM 573 O O . ASN A 1 69 ? 5.720 7.156 3.210 1.00 76.88 69 ASN A O 1
ATOM 577 N N . ASP A 1 70 ? 5.967 8.055 1.168 1.00 79.69 70 ASP A N 1
ATOM 578 C CA . ASP A 1 70 ? 5.933 9.445 1.622 1.00 79.69 70 ASP A CA 1
ATOM 579 C C . ASP A 1 70 ? 4.537 9.807 2.165 1.00 79.69 70 ASP A C 1
ATOM 581 O O . ASP A 1 70 ? 4.427 10.398 3.238 1.00 79.69 70 ASP A O 1
ATOM 585 N N . VAL A 1 71 ? 3.460 9.371 1.499 1.00 75.69 71 VAL A N 1
ATOM 586 C CA . VAL A 1 71 ? 2.076 9.546 1.978 1.00 75.69 71 VAL A CA 1
ATOM 587 C C . VAL A 1 71 ? 1.821 8.763 3.271 1.00 75.69 71 VAL A C 1
ATOM 589 O O . VAL A 1 71 ? 1.205 9.305 4.190 1.00 75.69 71 VAL A O 1
ATOM 592 N N . THR A 1 72 ? 2.312 7.525 3.400 1.00 82.44 72 THR A N 1
ATOM 593 C CA . THR A 1 72 ? 2.153 6.739 4.634 1.00 82.44 72 THR A CA 1
ATOM 594 C C . THR A 1 72 ? 2.882 7.389 5.805 1.00 82.44 72 THR A C 1
ATOM 596 O O . THR A 1 72 ? 2.299 7.503 6.879 1.00 82.44 72 THR A O 1
ATOM 599 N N . LYS A 1 73 ? 4.108 7.890 5.592 1.00 85.25 73 LYS A N 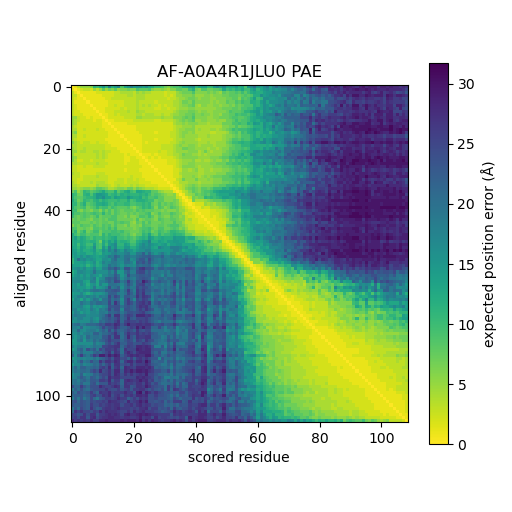1
ATOM 600 C CA . LYS A 1 73 ? 4.868 8.630 6.613 1.00 85.25 73 LYS A CA 1
ATOM 601 C C . LYS A 1 73 ? 4.140 9.892 7.069 1.00 85.25 73 LYS A C 1
ATOM 603 O O . LYS A 1 73 ? 4.090 10.168 8.263 1.00 85.25 73 LYS A O 1
ATOM 608 N N . ILE A 1 74 ? 3.537 10.638 6.143 1.00 83.44 74 ILE A N 1
ATOM 609 C CA . ILE A 1 74 ? 2.729 11.821 6.481 1.00 83.44 74 ILE A CA 1
ATOM 610 C C . ILE A 1 74 ? 1.519 11.425 7.339 1.00 83.44 74 ILE A C 1
ATOM 612 O O . ILE A 1 74 ? 1.223 12.084 8.337 1.00 83.44 74 ILE A O 1
ATOM 616 N N . ASN A 1 75 ? 0.840 10.330 6.992 1.00 87.00 75 ASN A N 1
ATOM 617 C CA . ASN A 1 75 ? -0.324 9.863 7.744 1.00 87.00 75 ASN A CA 1
ATOM 618 C C . ASN A 1 75 ? 0.060 9.360 9.152 1.00 87.00 75 ASN A C 1
ATOM 620 O O . ASN A 1 75 ? -0.654 9.601 10.126 1.00 87.00 75 ASN A O 1
ATOM 624 N N . GLU A 1 76 ? 1.227 8.725 9.280 1.00 88.56 76 GLU A N 1
ATOM 625 C CA . GLU A 1 76 ? 1.797 8.294 10.558 1.00 88.56 76 GLU A CA 1
ATOM 626 C C . GLU A 1 76 ? 2.145 9.490 11.466 1.00 88.56 76 GLU A C 1
ATOM 628 O O . GLU A 1 76 ? 1.800 9.486 12.651 1.00 88.56 76 GLU A O 1
ATOM 633 N N . ILE A 1 77 ? 2.714 10.564 10.901 1.00 91.38 77 ILE A N 1
ATOM 634 C CA . ILE A 1 77 ? 2.979 11.825 11.618 1.00 91.38 77 ILE A CA 1
ATOM 635 C C . ILE A 1 77 ? 1.672 12.470 12.108 1.00 91.38 77 ILE A C 1
ATOM 637 O O . ILE A 1 77 ? 1.586 12.898 13.261 1.00 91.38 77 ILE A O 1
ATOM 641 N N . GLY A 1 78 ? 0.628 12.501 11.272 1.00 87.50 78 GLY A N 1
ATOM 642 C CA . GLY A 1 78 ? -0.682 13.041 11.655 1.00 87.50 78 GLY A CA 1
ATOM 643 C C . GLY A 1 78 ? -1.337 12.259 12.801 1.00 87.50 78 GLY A C 1
ATOM 644 O O . GLY A 1 78 ? -1.866 12.848 13.749 1.00 87.50 78 GLY A O 1
ATOM 645 N N . HIS A 1 79 ? -1.250 10.927 12.765 1.00 92.06 79 HIS A N 1
ATOM 646 C CA . HIS A 1 79 ? -1.744 10.074 13.845 1.00 92.06 79 HIS A CA 1
ATOM 647 C C . HIS A 1 79 ? -0.968 10.287 15.158 1.00 92.06 79 HIS A C 1
ATOM 649 O O . HIS A 1 79 ? -1.566 10.325 16.238 1.00 92.06 79 HIS A O 1
ATOM 655 N N . TRP A 1 80 ? 0.352 10.480 15.083 1.00 93.88 80 TRP A N 1
ATOM 656 C CA . TRP A 1 80 ? 1.181 10.802 16.247 1.00 93.88 80 TRP A CA 1
ATOM 657 C C . TRP A 1 80 ? 0.807 12.154 16.875 1.00 93.88 80 TRP A C 1
ATOM 659 O O . TRP A 1 80 ? 0.611 12.229 18.090 1.00 93.88 80 TRP A O 1
ATOM 669 N N . PHE A 1 81 ? 0.589 13.193 16.061 1.00 94.75 81 PHE A N 1
ATOM 670 C CA . PHE A 1 81 ? 0.154 14.508 16.548 1.00 94.75 81 PHE A CA 1
ATOM 671 C C . PHE A 1 81 ? -1.190 14.436 17.289 1.00 94.75 81 PHE A C 1
ATOM 673 O O . PHE A 1 81 ? -1.366 15.040 18.349 1.00 94.75 81 PHE A O 1
ATOM 680 N N . ARG A 1 82 ? -2.126 13.620 16.787 1.00 94.12 82 ARG A N 1
ATOM 681 C CA . ARG A 1 82 ? -3.428 13.412 17.433 1.00 94.12 82 ARG A CA 1
ATOM 682 C C . ARG A 1 82 ? -3.294 12.802 18.832 1.00 94.12 82 ARG A C 1
ATOM 684 O O . ARG A 1 82 ? -3.997 13.223 19.746 1.00 94.12 82 ARG A O 1
ATOM 691 N N . ARG A 1 83 ? -2.367 11.854 19.024 1.00 93.56 83 ARG A N 1
ATOM 692 C CA . ARG A 1 83 ? -2.081 11.267 20.347 1.00 93.56 83 ARG A CA 1
ATOM 693 C C . ARG A 1 83 ? -1.561 12.307 21.341 1.00 93.56 83 ARG A C 1
ATOM 695 O O . ARG A 1 83 ? -2.010 12.306 22.484 1.00 93.56 83 ARG A O 1
ATOM 702 N N . ILE A 1 84 ? -0.681 13.212 20.911 1.00 95.19 84 ILE A N 1
ATOM 703 C CA . ILE A 1 84 ? -0.174 14.293 21.775 1.00 95.19 84 ILE A CA 1
ATOM 704 C C . ILE A 1 84 ? -1.290 15.266 22.159 1.00 95.19 84 ILE A C 1
ATOM 706 O O . ILE A 1 84 ? -1.400 15.637 23.326 1.00 95.19 84 ILE A O 1
ATOM 710 N N . ALA A 1 85 ? -2.149 15.641 21.208 1.00 95.75 85 ALA A N 1
ATOM 711 C CA . ALA A 1 85 ? -3.269 16.539 21.478 1.00 95.75 85 ALA A CA 1
ATOM 712 C C . ALA A 1 85 ? -4.237 15.956 22.523 1.00 95.75 85 ALA A C 1
ATOM 714 O O . ALA A 1 85 ? -4.613 16.651 23.467 1.00 95.75 85 ALA A O 1
ATOM 715 N N . TYR A 1 86 ? -4.587 14.668 22.412 1.00 97.69 86 TYR A N 1
ATOM 716 C CA . TYR A 1 86 ? -5.407 14.000 23.429 1.00 97.69 86 TYR A CA 1
ATOM 717 C C . TYR A 1 86 ? -4.741 14.008 24.806 1.00 97.69 86 TYR A C 1
ATOM 719 O O . TYR A 1 86 ? -5.415 14.243 25.806 1.00 97.69 86 TYR A O 1
ATOM 727 N N . LEU A 1 87 ? -3.423 13.815 24.863 1.00 96.44 87 LEU A N 1
ATOM 728 C CA . LEU A 1 87 ? -2.678 13.832 26.118 1.00 96.44 87 LEU A CA 1
ATOM 729 C C . LEU A 1 87 ? -2.716 15.220 26.785 1.00 96.44 87 LEU A C 1
ATOM 731 O O . LEU A 1 87 ? -2.979 15.315 27.982 1.00 96.44 87 LEU A O 1
ATOM 735 N N . MET A 1 88 ? -2.550 16.298 26.008 1.00 95.62 88 MET A N 1
ATOM 736 C CA . MET A 1 88 ? -2.697 17.679 26.497 1.00 95.62 88 MET A CA 1
ATOM 737 C C . MET A 1 88 ? -4.107 17.963 27.032 1.00 95.62 88 MET A C 1
ATOM 739 O O . MET A 1 88 ? -4.240 18.553 28.103 1.00 95.62 88 MET A O 1
ATOM 743 N N . ILE A 1 89 ? -5.156 17.516 26.330 1.00 96.81 89 ILE A N 1
ATOM 744 C CA . ILE A 1 89 ? -6.554 17.694 26.766 1.00 96.81 89 ILE A CA 1
ATOM 745 C C . ILE A 1 89 ? -6.803 16.987 28.103 1.00 96.81 89 ILE A C 1
ATOM 747 O O . ILE A 1 89 ? -7.414 17.567 28.999 1.00 96.81 89 ILE A O 1
ATOM 751 N N . VAL A 1 90 ? -6.302 15.758 28.268 1.00 96.06 90 VAL A N 1
ATOM 752 C CA . VAL A 1 90 ? -6.434 15.004 29.526 1.00 96.06 90 VAL A CA 1
ATOM 753 C C . VAL A 1 90 ? -5.742 15.731 30.679 1.00 96.06 90 VAL A C 1
ATOM 755 O O . VAL A 1 90 ? -6.335 15.880 31.746 1.00 96.06 90 VAL A O 1
ATOM 758 N N . ILE A 1 91 ? -4.524 16.237 30.467 1.00 96.50 91 ILE A N 1
ATOM 759 C CA . ILE A 1 91 ? -3.807 17.021 31.483 1.00 96.50 91 ILE A CA 1
ATOM 760 C C . ILE A 1 91 ? -4.616 18.267 31.865 1.00 96.50 91 ILE A C 1
ATOM 762 O O . ILE A 1 91 ? -4.796 18.541 33.051 1.00 96.50 91 ILE A O 1
ATOM 766 N N . LEU A 1 92 ? -5.154 18.990 30.879 1.00 96.56 92 LEU A N 1
ATOM 767 C CA . LEU A 1 92 ? -5.951 20.194 31.115 1.00 96.56 92 LEU A CA 1
ATOM 768 C C . LEU A 1 92 ? -7.209 19.895 31.944 1.00 96.56 92 LEU A C 1
ATOM 770 O O . LEU A 1 92 ? -7.517 20.624 32.886 1.00 96.56 92 LEU A O 1
ATOM 774 N N . LEU A 1 93 ? -7.900 18.792 31.639 1.00 96.31 93 LEU A N 1
ATOM 775 C CA . LEU A 1 93 ? -9.058 18.337 32.408 1.00 96.31 93 LEU A CA 1
ATOM 776 C C . LEU A 1 93 ? -8.686 18.038 33.864 1.00 96.31 93 LEU A C 1
ATOM 778 O O . LEU A 1 93 ? -9.392 18.480 34.765 1.00 96.31 93 LEU A O 1
ATOM 782 N N . ILE A 1 94 ? -7.560 17.363 34.117 1.00 96.75 94 ILE A N 1
ATOM 783 C CA . ILE A 1 94 ? -7.091 17.082 35.484 1.00 96.75 94 ILE A CA 1
ATOM 784 C C . ILE A 1 94 ? -6.841 18.383 36.262 1.00 96.75 94 ILE A C 1
ATOM 786 O O . ILE A 1 94 ? -7.235 18.492 37.425 1.00 96.75 94 ILE A O 1
ATOM 790 N N . PHE A 1 95 ? -6.234 19.392 35.630 1.00 96.31 95 PHE A N 1
ATOM 791 C CA . PHE A 1 95 ? -6.029 20.700 36.259 1.00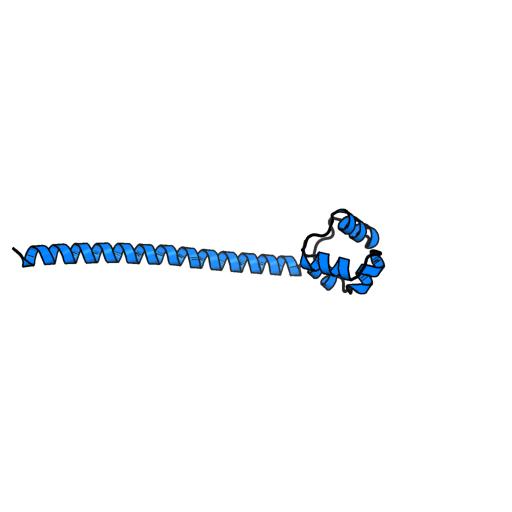 96.31 95 PHE A CA 1
ATOM 792 C C . PHE A 1 95 ? -7.347 21.403 36.593 1.00 96.31 95 PHE A C 1
ATOM 794 O O . PHE A 1 95 ? -7.493 21.934 37.696 1.00 96.31 95 PHE A O 1
ATOM 801 N N . LEU A 1 96 ? -8.318 21.378 35.676 1.00 95.31 96 LEU A N 1
ATOM 802 C CA . LEU A 1 96 ? -9.642 21.953 35.915 1.00 95.31 96 LEU A CA 1
ATOM 803 C C . LEU A 1 96 ? -10.350 21.260 37.080 1.00 95.31 96 LEU A C 1
ATOM 805 O O . LEU A 1 96 ? -10.844 21.940 37.977 1.00 95.31 96 LEU A O 1
ATOM 809 N N . PHE A 1 97 ? -10.330 19.926 37.112 1.00 97.06 97 PHE A N 1
ATOM 810 C CA . PHE A 1 97 ? -10.893 19.153 38.218 1.00 97.06 97 PHE A CA 1
ATOM 811 C C . PHE A 1 97 ? -10.226 19.492 39.553 1.00 97.06 97 PHE A C 1
ATOM 813 O O . PHE A 1 97 ? -10.922 19.661 40.552 1.00 97.06 97 PHE A O 1
ATOM 820 N N . LYS A 1 98 ? -8.897 19.651 39.577 1.00 95.94 98 LYS A N 1
ATOM 821 C CA . LYS A 1 98 ? -8.162 20.024 40.792 1.00 95.94 98 LYS A CA 1
ATOM 822 C C . LYS A 1 98 ? -8.593 21.391 41.322 1.00 95.94 98 LYS A C 1
ATOM 824 O O . LYS A 1 98 ? -8.861 21.523 42.513 1.00 95.94 98 LYS A O 1
ATOM 829 N N . ASN A 1 99 ? -8.679 22.390 40.446 1.00 92.94 99 ASN A N 1
ATOM 830 C CA . ASN A 1 99 ? -9.103 23.735 40.833 1.00 92.94 99 ASN A CA 1
ATOM 831 C C . ASN A 1 99 ? -10.561 23.748 41.307 1.00 92.94 99 ASN A C 1
ATOM 833 O O . ASN A 1 99 ? -10.856 24.299 42.364 1.00 92.94 99 ASN A O 1
ATOM 837 N N . TRP A 1 100 ? -11.452 23.080 40.572 1.00 96.06 100 TRP A N 1
ATOM 838 C CA . TRP A 1 100 ? -12.863 22.968 40.931 1.00 96.06 100 TRP A CA 1
ATOM 839 C C . TRP A 1 100 ? -13.069 22.293 42.293 1.00 96.06 100 TRP A C 1
ATOM 841 O O . TRP A 1 100 ? -13.865 22.765 43.100 1.00 96.06 100 TRP A O 1
ATOM 851 N N . PHE A 1 101 ? -12.305 21.239 42.589 1.00 96.25 101 PHE A N 1
ATOM 852 C CA . PHE A 1 101 ? -12.385 20.531 43.866 1.00 96.25 101 PHE A CA 1
ATOM 853 C C . PHE A 1 101 ? -11.983 21.412 45.059 1.00 96.25 101 PHE A C 1
ATOM 855 O O . PHE A 1 101 ? -12.646 21.388 46.095 1.00 96.25 101 PHE A O 1
ATOM 862 N N . ILE A 1 102 ? -10.938 22.236 44.910 1.00 94.25 102 ILE A N 1
ATOM 863 C CA . ILE A 1 102 ? -10.525 23.196 45.948 1.00 94.25 102 ILE A CA 1
ATOM 864 C C . ILE A 1 102 ? -11.645 24.209 46.210 1.00 94.25 102 ILE A C 1
ATOM 866 O O . ILE A 1 102 ? -11.988 24.467 47.363 1.00 94.25 102 ILE A O 1
ATOM 870 N N . THR A 1 103 ? -12.247 24.756 45.149 1.00 94.94 103 THR A N 1
ATOM 871 C CA . THR A 1 103 ? -13.377 25.688 45.269 1.00 94.94 103 THR A CA 1
ATOM 872 C C . THR A 1 103 ? -14.580 25.035 45.946 1.00 94.94 103 THR A C 1
ATOM 874 O O . THR A 1 103 ? -15.201 25.657 46.803 1.00 94.94 103 THR A O 1
ATOM 877 N N . PHE A 1 104 ? -14.882 23.779 45.609 1.00 95.94 104 PHE A N 1
ATOM 878 C CA . PHE A 1 104 ? -15.980 23.024 46.209 1.00 95.94 104 PHE A CA 1
ATOM 879 C C . PHE A 1 104 ? -15.792 22.850 47.721 1.00 95.94 104 PHE A C 1
ATOM 881 O O . PHE A 1 104 ? -16.704 23.167 48.476 1.00 95.94 104 PHE A O 1
ATOM 888 N N . ILE A 1 105 ? -14.608 22.428 48.185 1.00 95.75 105 ILE A N 1
ATOM 889 C CA . ILE A 1 105 ? -14.330 22.285 49.628 1.00 95.75 105 ILE A CA 1
ATOM 890 C C . ILE A 1 105 ? -14.506 23.615 50.368 1.00 95.75 105 ILE A C 1
ATOM 892 O O . ILE A 1 105 ? -15.084 23.636 51.451 1.00 95.75 105 ILE A O 1
ATOM 896 N N . ASN A 1 106 ? -14.036 24.721 49.786 1.00 93.06 106 ASN A N 1
ATOM 897 C CA . ASN A 1 106 ? -14.165 26.047 50.394 1.00 93.06 106 ASN A CA 1
ATOM 898 C C . ASN A 1 106 ? -15.615 26.537 50.505 1.00 93.06 106 ASN A C 1
ATOM 900 O O . ASN A 1 106 ? -15.876 27.423 51.305 1.00 93.06 106 ASN A O 1
ATOM 904 N N . LEU A 1 107 ? -16.544 26.002 49.710 1.00 95.75 107 LEU A N 1
ATOM 905 C CA . LEU A 1 107 ? -17.952 26.400 49.752 1.00 95.75 107 LEU A CA 1
ATOM 906 C C . LEU A 1 107 ? -18.704 25.786 50.945 1.00 95.75 107 LEU A C 1
ATOM 908 O O . LEU A 1 107 ? -19.674 26.364 51.423 1.00 95.75 107 LEU A O 1
ATOM 912 N N . PHE A 1 108 ? -18.280 24.605 51.402 1.00 93.88 108 PHE A N 1
ATOM 913 C CA . PHE A 1 108 ? -18.926 23.869 52.499 1.00 93.88 108 PHE A CA 1
ATOM 914 C C . PHE A 1 108 ? -18.277 24.107 53.867 1.00 93.88 108 PHE A C 1
ATOM 916 O O . PHE A 1 108 ? -18.722 23.521 54.855 1.00 93.88 108 PHE A O 1
ATOM 923 N N . LYS A 1 109 ? -17.219 24.917 53.921 1.00 82.50 109 LYS A N 1
ATOM 924 C CA . LYS A 1 109 ? -16.514 25.282 55.149 1.00 82.50 109 LYS A CA 1
ATOM 925 C C . LYS A 1 109 ? -16.939 26.665 55.616 1.00 82.50 109 LYS A C 1
ATOM 927 O O . LYS A 1 109 ? -17.128 26.805 56.842 1.00 82.50 109 LYS A O 1
#

InterPro domains:
  IPR010982 Lambda repressor-like, DNA-binding domain superfamily [G3DSA:1.10.260.40] (2-86)
  IPR010982 Lambda repressor-like, DNA-binding domain superfamily [SSF47413] (4-55)

Solvent-accessible surface area (backbone atoms only — not comparable to full-atom values): 6275 Å² total; per-residue (Å²): 118,64,54,51,60,55,36,56,74,72,67,50,50,60,60,58,50,13,60,75,68,75,48,54,51,65,56,52,50,48,28,48,71,66,53,54,65,57,69,70,56,49,52,49,50,34,62,77,66,71,46,59,96,79,63,78,73,67,70,69,55,60,52,50,5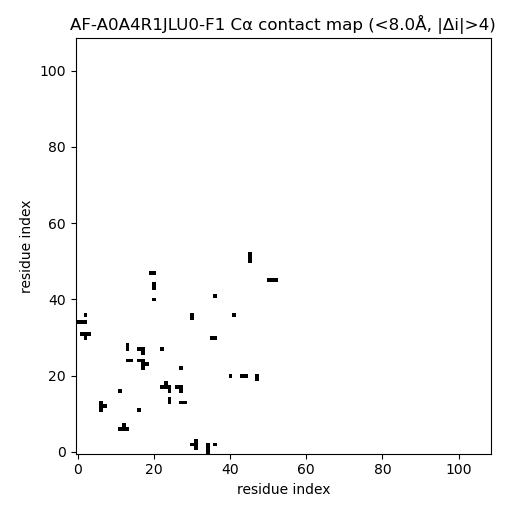3,47,50,48,53,52,52,51,52,53,52,51,52,53,54,52,51,52,56,53,52,53,50,52,52,53,53,51,50,52,53,50,52,53,54,50,51,54,55,53,56,63,71,80,106

Sequence (109 aa):
MDFRAWRIYRGYTKRQLAHLCKVSTRCIRNIEKEQKASADLTTKLYSILSIPPDSPYPPAFRNEQKRQNDVTKINEIGHWFRRIAYLMIVILLIFLFKNWFITFINLFK